Protein AF-A0A814UN63-F1 (afdb_monomer_lite)

Organism: Adineta ricciae (NCBI:txid249248)

Secondary structure (DSSP, 8-state):
-GGGSGGGTTT--TTSSPPPSS---GGG--TTS-HHHHHHHHHHHHHHHHHHHHHHTS----

Foldseek 3Di:
DVLVDPVNVVPRDPVVVDDPPDDDDPVNPCPPDDPVVVVVVVVVVVVVVVVVVVVVPDPDDD

Sequence (62 aa):
EALAHPYLKQYYEPNDEPIAAHPFTVEMEMDDFPIAKLKQLIWNETKLIKEHILLQQMPIKM

Structure (mmCIF, N/CA/C/O backbone):
data_AF-A0A814UN63-F1
#
_entry.id   AF-A0A814UN63-F1
#
loop_
_atom_site.group_PDB
_atom_site.id
_atom_site.type_symbol
_atom_site.label_atom_id
_atom_site.label_alt_id
_atom_site.label_comp_id
_atom_site.label_asym_id
_atom_site.label_entity_id
_atom_site.label_seq_id
_atom_site.pdbx_PDB_ins_code
_atom_site.Cartn_x
_atom_site.Cartn_y
_atom_site.Cartn_z
_atom_site.occupancy
_atom_site.B_iso_or_equiv
_atom_site.auth_seq_id
_atom_site.auth_comp_id
_atom_site.auth_asym_id
_atom_site.auth_atom_id
_atom_site.pdbx_PDB_model_num
ATOM 1 N N . GLU A 1 1 ? -11.614 -11.726 10.952 1.00 84.06 1 GLU A N 1
ATOM 2 C CA . GLU A 1 1 ? -11.911 -12.505 12.180 1.00 84.06 1 GLU A CA 1
ATOM 3 C C . GLU A 1 1 ? -11.191 -11.970 13.416 1.00 84.06 1 GLU A C 1
ATOM 5 O O . GLU A 1 1 ? -11.861 -11.705 14.402 1.00 84.06 1 GLU A O 1
ATOM 10 N N . ALA A 1 2 ? -9.873 -11.734 13.375 1.00 95.31 2 ALA A N 1
ATOM 11 C CA . ALA A 1 2 ? -9.121 -11.224 14.533 1.00 95.31 2 ALA A CA 1
ATOM 12 C C . ALA A 1 2 ? -9.632 -9.881 15.100 1.00 95.31 2 ALA A C 1
ATOM 14 O O . ALA A 1 2 ? -9.636 -9.704 16.315 1.00 95.31 2 ALA A O 1
ATOM 15 N N . LEU A 1 3 ? -10.106 -8.962 14.249 1.00 94.31 3 LEU A N 1
ATOM 16 C CA . LEU A 1 3 ? -10.650 -7.667 14.688 1.00 94.31 3 LEU A CA 1
ATOM 17 C C . LEU A 1 3 ? -11.913 -7.811 15.561 1.00 94.31 3 LEU A C 1
ATOM 19 O O . LEU A 1 3 ? -12.113 -7.025 16.477 1.00 94.31 3 LEU A O 1
ATOM 23 N N . ALA A 1 4 ? -12.688 -8.888 15.387 1.00 95.31 4 ALA A N 1
ATOM 24 C CA . ALA A 1 4 ? -13.876 -9.186 16.193 1.00 95.31 4 ALA A CA 1
ATOM 25 C C . ALA A 1 4 ? -13.564 -9.913 17.523 1.00 95.31 4 ALA A C 1
ATOM 27 O O . ALA A 1 4 ? -14.472 -10.362 18.225 1.00 95.31 4 ALA A O 1
ATOM 28 N N . HIS A 1 5 ? -12.285 -10.094 17.873 1.00 97.38 5 HIS A N 1
ATOM 29 C CA . HIS A 1 5 ? -11.884 -10.845 19.062 1.00 97.38 5 HIS A CA 1
ATOM 30 C C . HIS A 1 5 ? -12.252 -10.103 20.369 1.00 97.38 5 HIS A C 1
ATOM 32 O O . HIS A 1 5 ? -12.068 -8.886 20.446 1.00 97.38 5 HIS A O 1
ATOM 38 N N . PRO A 1 6 ? -12.669 -10.799 21.454 1.00 96.75 6 PRO A N 1
ATOM 39 C CA . PRO A 1 6 ? -13.104 -10.163 22.707 1.00 96.75 6 PRO A CA 1
ATOM 40 C C . PRO A 1 6 ? -12.108 -9.179 23.333 1.00 96.75 6 PRO A C 1
ATOM 42 O O . PRO A 1 6 ? -12.517 -8.216 23.976 1.00 96.75 6 PRO A O 1
ATOM 45 N N . TYR A 1 7 ? -10.808 -9.398 23.124 1.00 97.19 7 TYR A N 1
ATOM 46 C CA . TYR A 1 7 ? -9.750 -8.490 23.579 1.00 97.19 7 TYR A CA 1
ATOM 47 C C . TYR A 1 7 ? -9.876 -7.072 22.985 1.00 97.19 7 TYR A C 1
ATOM 49 O O . TYR A 1 7 ? -9.590 -6.094 23.669 1.00 97.19 7 TYR A O 1
ATOM 57 N N . LEU A 1 8 ? -10.350 -6.954 21.739 1.00 96.94 8 LEU A N 1
ATOM 58 C CA . LEU A 1 8 ? -10.482 -5.691 21.002 1.00 96.94 8 LEU A CA 1
ATOM 59 C C . LEU A 1 8 ? -11.902 -5.107 21.045 1.00 96.94 8 LEU A C 1
ATOM 61 O O . LEU A 1 8 ? -12.168 -4.105 20.392 1.00 96.94 8 LEU A O 1
ATOM 65 N N . LYS A 1 9 ? -12.811 -5.678 21.848 1.00 95.94 9 LYS A N 1
ATOM 66 C CA . LYS A 1 9 ? -14.242 -5.321 21.867 1.00 95.94 9 LYS A CA 1
ATOM 67 C C . LYS A 1 9 ? -14.525 -3.819 22.013 1.00 95.94 9 LYS A C 1
ATOM 69 O O . LYS A 1 9 ? -15.521 -3.344 21.491 1.00 95.94 9 LYS A O 1
ATOM 74 N N . GLN A 1 10 ? -13.684 -3.086 22.739 1.00 96.44 10 GLN A N 1
ATOM 75 C CA . GLN A 1 10 ? -13.858 -1.643 22.947 1.00 96.44 10 GLN A CA 1
ATOM 76 C C . GLN A 1 10 ? -13.541 -0.787 21.703 1.00 96.44 10 GLN A C 1
ATOM 78 O O . GLN A 1 10 ? -13.896 0.386 21.690 1.00 96.44 10 GLN A O 1
ATOM 83 N N . TYR A 1 11 ? -12.865 -1.357 20.699 1.00 95.56 11 TYR A N 1
ATOM 84 C CA . TYR A 1 11 ? -12.434 -0.677 19.471 1.00 95.56 11 TYR A CA 1
ATOM 85 C C . TYR A 1 11 ? -13.083 -1.240 18.203 1.00 95.56 11 TYR A C 1
ATOM 87 O O . TYR A 1 11 ? -13.011 -0.593 17.168 1.00 95.56 11 TYR A O 1
ATOM 95 N N . TYR A 1 12 ? -13.674 -2.438 18.271 1.00 95.62 12 TYR A N 1
ATOM 96 C CA . TYR A 1 12 ? -14.248 -3.106 17.105 1.00 95.62 12 TYR A CA 1
ATOM 97 C C . TYR A 1 12 ? -15.469 -2.348 16.570 1.00 95.62 12 TYR A C 1
ATOM 99 O O . TYR A 1 12 ? -16.515 -2.333 17.223 1.00 95.62 12 TYR A O 1
ATOM 107 N N . GLU A 1 13 ? -15.337 -1.773 15.373 1.00 96.19 13 GLU A N 1
ATOM 108 C CA . GLU A 1 13 ? -16.411 -1.081 14.656 1.00 96.19 13 GLU A CA 1
ATOM 109 C C . GLU A 1 13 ? -16.385 -1.480 13.168 1.00 96.19 13 GLU A C 1
ATOM 111 O O . GLU A 1 13 ? -15.629 -0.907 12.384 1.00 96.19 13 GLU A O 1
ATOM 116 N N . PRO A 1 14 ? -17.220 -2.447 12.737 1.00 94.19 14 PRO A N 1
ATOM 117 C CA . PRO A 1 14 ? -17.179 -2.987 11.375 1.00 94.19 14 PRO A CA 1
ATOM 118 C C . PRO A 1 14 ? -17.360 -1.940 10.273 1.00 94.19 14 PRO A C 1
ATOM 120 O O . PRO A 1 14 ? -16.867 -2.122 9.164 1.00 94.19 14 PRO A O 1
ATOM 123 N N . ASN A 1 15 ? -18.102 -0.866 10.557 1.00 94.38 15 ASN A N 1
ATOM 124 C CA . ASN A 1 15 ? -18.380 0.176 9.570 1.00 94.38 15 ASN A CA 1
ATOM 125 C C . ASN A 1 15 ? -17.216 1.165 9.405 1.00 94.38 15 ASN A C 1
ATOM 127 O O . ASN A 1 15 ? -17.154 1.844 8.382 1.00 94.38 15 ASN A O 1
ATOM 131 N N . ASP A 1 16 ? -16.307 1.231 10.383 1.00 95.19 16 ASP A N 1
ATOM 132 C CA . ASP A 1 16 ? -15.081 2.044 10.354 1.00 95.19 16 ASP A CA 1
ATOM 133 C C . ASP A 1 16 ? -13.836 1.197 10.010 1.00 95.19 16 ASP A C 1
ATOM 135 O O . ASP A 1 16 ? -12.704 1.673 10.016 1.00 95.19 16 ASP A O 1
ATOM 139 N N . GLU A 1 17 ? -14.046 -0.074 9.653 1.00 93.88 17 GLU A N 1
ATOM 140 C CA . GLU A 1 17 ? -13.020 -1.025 9.219 1.00 93.88 17 GLU A CA 1
ATOM 141 C C . GLU A 1 17 ? -13.218 -1.387 7.729 1.00 93.88 17 GLU A C 1
ATOM 143 O O . GLU A 1 17 ? -13.630 -2.505 7.399 1.00 93.88 17 GLU A O 1
ATOM 148 N N . PRO A 1 18 ? -12.970 -0.455 6.784 1.00 94.94 18 PRO A N 1
ATOM 149 C CA . PRO A 1 18 ? -13.247 -0.684 5.372 1.00 94.94 18 PRO A CA 1
ATOM 150 C C . PRO A 1 18 ? -12.299 -1.712 4.749 1.00 94.94 18 PRO A C 1
ATOM 152 O O . PRO A 1 18 ? -11.123 -1.829 5.097 1.00 94.94 18 PRO A O 1
ATOM 155 N N . ILE A 1 19 ? -12.806 -2.405 3.732 1.00 93.88 19 ILE A N 1
ATOM 156 C CA . ILE A 1 19 ? -12.009 -3.261 2.852 1.00 93.88 19 ILE A CA 1
ATOM 157 C C . ILE A 1 19 ? -11.678 -2.466 1.588 1.00 93.88 19 ILE A C 1
ATOM 159 O O . ILE A 1 19 ? -12.523 -1.737 1.063 1.00 93.88 19 ILE A O 1
ATOM 163 N N . ALA A 1 20 ? -10.453 -2.609 1.082 1.00 93.38 20 ALA A N 1
ATOM 164 C CA . ALA A 1 20 ? -10.068 -2.003 -0.187 1.00 93.38 20 ALA A CA 1
ATOM 165 C C . ALA A 1 20 ? -11.000 -2.475 -1.318 1.00 93.38 20 ALA A C 1
ATOM 167 O O . ALA A 1 20 ? -11.206 -3.673 -1.503 1.00 93.38 20 ALA A O 1
ATOM 168 N N . ALA A 1 21 ? -11.541 -1.530 -2.095 1.00 94.62 21 ALA A N 1
ATOM 169 C CA . ALA A 1 21 ? -12.464 -1.835 -3.193 1.00 94.62 21 ALA A CA 1
ATOM 170 C C . ALA A 1 21 ? -11.813 -2.675 -4.305 1.00 94.62 21 ALA A C 1
ATOM 172 O O . ALA A 1 21 ? -12.488 -3.452 -4.981 1.00 94.62 21 ALA A O 1
ATOM 173 N N . HIS A 1 22 ? -10.499 -2.525 -4.481 1.00 92.31 22 HIS A N 1
ATOM 174 C CA . HIS A 1 22 ? -9.713 -3.277 -5.446 1.00 92.31 22 HIS A CA 1
ATOM 175 C C . HIS A 1 22 ? -8.514 -3.921 -4.745 1.00 92.31 22 HIS A C 1
ATOM 177 O O . HIS A 1 22 ? -7.821 -3.234 -3.987 1.00 92.31 22 HIS A O 1
ATOM 183 N N . PRO A 1 23 ? -8.262 -5.222 -4.972 1.00 91.3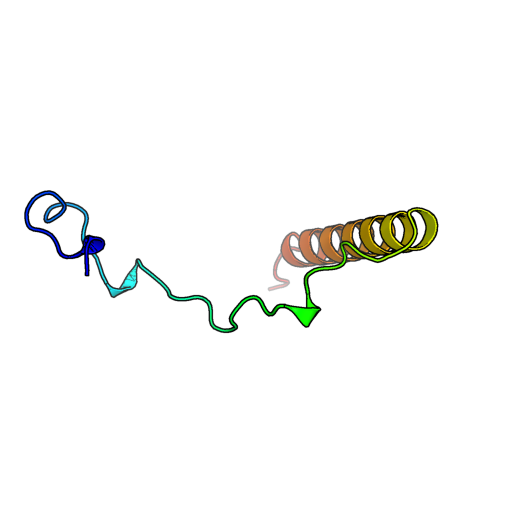1 23 PRO A N 1
ATOM 184 C CA . PRO A 1 23 ? -7.080 -5.880 -4.442 1.00 91.31 23 PRO A CA 1
ATOM 185 C C . PRO A 1 23 ? -5.821 -5.353 -5.134 1.00 91.31 23 PRO A C 1
ATOM 187 O O . PRO A 1 23 ? -5.859 -4.939 -6.294 1.00 91.31 23 PRO A O 1
ATOM 190 N N . PHE A 1 24 ? -4.690 -5.428 -4.436 1.00 89.31 24 PHE A N 1
ATOM 191 C CA . PHE A 1 24 ? -3.392 -5.326 -5.090 1.00 89.31 24 PHE A CA 1
ATOM 192 C C . PHE A 1 24 ? -3.139 -6.615 -5.881 1.00 89.31 24 PHE A C 1
ATOM 194 O O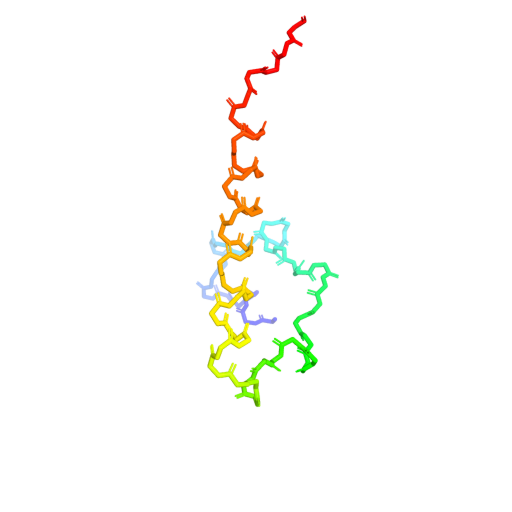 . PHE A 1 24 ? -3.414 -7.710 -5.384 1.00 89.31 24 PHE A O 1
ATOM 201 N N . THR A 1 25 ? -2.668 -6.481 -7.117 1.00 90.81 25 THR A N 1
ATOM 202 C CA . THR A 1 25 ? -2.485 -7.604 -8.048 1.00 90.81 25 THR A CA 1
ATOM 203 C C . THR A 1 25 ? -1.004 -7.825 -8.334 1.00 90.81 25 THR A C 1
ATOM 205 O O . THR A 1 25 ? -0.209 -6.899 -8.197 1.00 90.81 25 THR A O 1
ATOM 208 N N . VAL A 1 26 ? -0.622 -9.041 -8.729 1.00 84.94 26 VAL A N 1
ATOM 209 C CA . VAL A 1 26 ? 0.784 -9.377 -9.027 1.00 84.94 26 VAL A CA 1
ATOM 210 C C . VAL A 1 26 ? 1.300 -8.556 -10.210 1.00 84.94 26 VAL A C 1
ATOM 212 O O . VAL A 1 26 ? 2.458 -8.173 -10.250 1.00 84.94 26 VAL A O 1
ATOM 215 N N . GLU A 1 27 ? 0.429 -8.186 -11.146 1.00 85.81 27 GLU A N 1
ATOM 216 C CA . GLU A 1 27 ? 0.753 -7.316 -12.277 1.00 85.81 27 GLU A CA 1
ATOM 217 C C . GLU A 1 27 ? 1.161 -5.893 -11.850 1.00 85.81 27 GLU A C 1
ATOM 219 O O . GLU A 1 27 ? 1.727 -5.145 -12.649 1.00 85.81 27 GLU A O 1
ATOM 224 N N . MET A 1 28 ? 0.865 -5.506 -10.605 1.00 85.06 28 MET A N 1
ATOM 225 C CA . MET A 1 28 ? 1.308 -4.246 -10.007 1.00 85.06 28 MET A CA 1
ATOM 226 C C . MET A 1 28 ? 2.693 -4.359 -9.354 1.00 85.06 28 MET A C 1
ATOM 228 O O . MET A 1 28 ? 3.261 -3.331 -8.985 1.00 85.06 28 MET A O 1
ATOM 232 N N . GLU A 1 29 ? 3.258 -5.563 -9.225 1.00 87.75 29 GLU A N 1
ATOM 233 C CA . GLU A 1 29 ? 4.652 -5.765 -8.830 1.00 87.75 29 GLU A CA 1
ATOM 234 C C . GLU A 1 29 ? 5.544 -5.436 -10.036 1.00 87.75 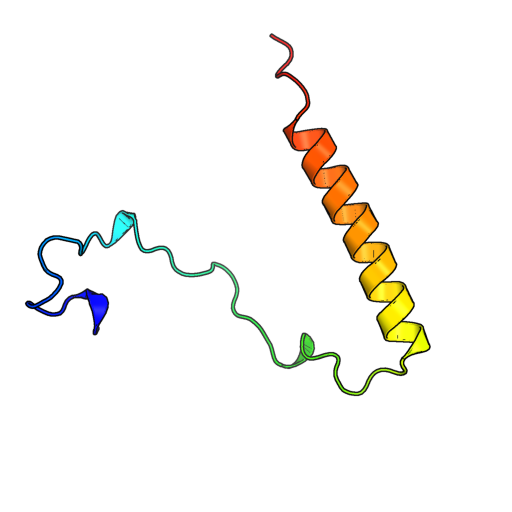29 GLU A C 1
ATOM 236 O O . GLU A 1 29 ? 5.496 -6.080 -11.082 1.00 87.75 29 GLU A O 1
ATOM 241 N N . MET A 1 30 ? 6.333 -4.366 -9.926 1.00 86.88 30 MET A N 1
ATOM 242 C CA . MET A 1 30 ? 7.136 -3.830 -11.038 1.00 86.88 30 MET A CA 1
ATOM 243 C C . MET A 1 30 ? 8.621 -4.190 -10.899 1.00 86.88 30 MET A C 1
ATOM 245 O O . MET A 1 30 ? 9.483 -3.493 -11.436 1.00 86.88 30 MET A O 1
ATOM 249 N N . ASP A 1 31 ? 8.920 -5.254 -10.159 1.00 85.12 31 ASP A N 1
ATOM 250 C CA . ASP A 1 31 ? 10.267 -5.583 -9.680 1.00 85.12 31 ASP A CA 1
ATOM 251 C C . ASP A 1 31 ? 11.235 -5.953 -10.814 1.00 85.12 31 ASP A C 1
ATOM 253 O O . ASP A 1 31 ? 12.432 -5.673 -10.731 1.00 85.12 31 ASP A O 1
ATOM 257 N N . ASP A 1 32 ? 10.714 -6.482 -11.922 1.00 91.44 32 ASP A N 1
ATOM 258 C CA . ASP A 1 32 ? 11.504 -6.861 -13.099 1.00 91.44 32 ASP A CA 1
ATOM 259 C C . ASP A 1 32 ? 11.838 -5.678 -14.028 1.00 91.44 32 ASP A C 1
ATOM 261 O O . ASP A 1 32 ? 12.537 -5.830 -15.038 1.00 91.44 32 ASP A O 1
ATOM 265 N N . PHE A 1 33 ? 11.326 -4.475 -13.749 1.00 93.31 33 PHE A N 1
ATOM 266 C CA . PHE A 1 33 ? 11.510 -3.345 -14.654 1.00 93.31 33 PHE A CA 1
ATOM 267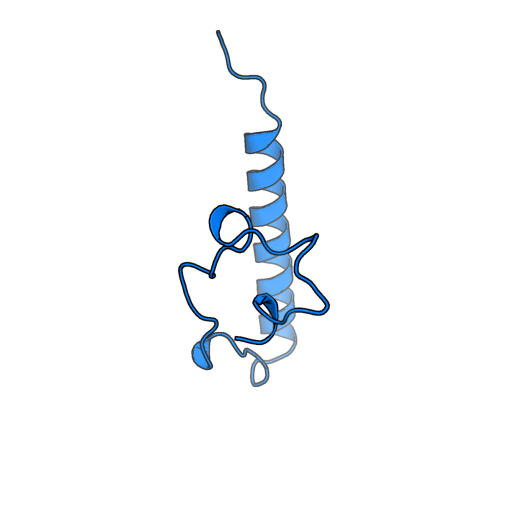 C C . PHE A 1 33 ? 12.919 -2.747 -14.559 1.00 93.31 33 PHE A C 1
ATOM 269 O O . PHE A 1 33 ? 13.471 -2.569 -13.472 1.00 93.31 33 PHE A O 1
ATOM 276 N N . PRO A 1 34 ? 13.503 -2.304 -15.692 1.00 97.06 34 PRO A N 1
ATOM 277 C CA . PRO A 1 34 ? 14.770 -1.590 -15.660 1.00 97.06 34 PRO A CA 1
ATOM 278 C C . PRO A 1 34 ? 14.680 -0.316 -14.814 1.00 97.06 34 PRO A C 1
ATOM 280 O O . PRO A 1 34 ? 13.699 0.428 -14.890 1.00 97.06 34 PRO A O 1
ATOM 283 N N . ILE A 1 35 ? 15.764 0.020 -14.110 1.00 95.81 35 ILE A N 1
ATOM 284 C CA . ILE A 1 35 ? 15.858 1.215 -13.248 1.00 95.81 35 ILE A CA 1
ATOM 285 C C . ILE A 1 35 ? 15.399 2.494 -13.966 1.00 95.81 35 ILE A C 1
ATOM 287 O O . ILE A 1 35 ? 14.729 3.337 -13.373 1.00 95.81 35 ILE A O 1
ATOM 291 N N . ALA A 1 36 ? 15.739 2.659 -15.248 1.00 97.50 36 ALA A N 1
ATOM 292 C CA . ALA A 1 36 ? 15.322 3.826 -16.025 1.00 97.50 36 ALA A CA 1
ATOM 293 C C . ALA A 1 36 ? 13.789 3.931 -16.153 1.00 97.50 36 ALA A C 1
ATOM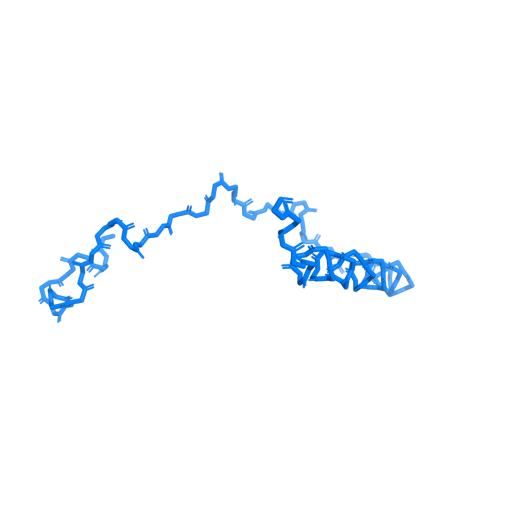 295 O O . ALA A 1 36 ? 13.232 5.023 -16.035 1.00 97.50 36 ALA A O 1
ATOM 296 N N . LYS A 1 37 ? 13.102 2.797 -16.338 1.00 95.69 37 LYS A N 1
ATOM 297 C CA . LYS A 1 37 ? 11.641 2.738 -16.422 1.00 95.69 37 LYS A CA 1
ATOM 298 C C . LYS A 1 37 ? 11.004 3.022 -15.065 1.00 95.69 37 LYS A C 1
ATOM 300 O O . LYS A 1 37 ? 10.079 3.828 -15.004 1.00 95.69 37 LYS A O 1
ATOM 305 N N . LEU A 1 38 ? 11.538 2.437 -13.993 1.00 95.44 38 LEU A N 1
ATOM 306 C CA . LEU A 1 38 ? 11.084 2.698 -12.623 1.00 95.44 38 LEU A CA 1
ATOM 307 C C . LEU A 1 38 ? 11.195 4.184 -12.260 1.00 95.44 38 LEU A C 1
ATOM 309 O O . LEU A 1 38 ? 10.225 4.781 -11.803 1.00 95.44 38 LEU A O 1
ATOM 313 N N . LYS A 1 39 ? 12.333 4.824 -12.564 1.00 96.56 39 LYS A N 1
ATOM 314 C CA . LYS A 1 39 ? 12.523 6.271 -12.358 1.00 96.56 39 LYS A CA 1
ATOM 315 C C . LYS A 1 39 ? 11.458 7.105 -13.069 1.00 96.56 39 LYS A C 1
ATOM 317 O O . LYS A 1 39 ? 10.929 8.047 -12.484 1.00 96.56 39 LYS A O 1
ATOM 322 N N . GLN A 1 40 ? 11.132 6.755 -14.314 1.00 97.50 40 GLN A N 1
ATOM 323 C CA . GLN A 1 40 ? 10.106 7.461 -15.079 1.00 97.50 40 GLN A CA 1
ATOM 324 C C . GLN A 1 40 ? 8.714 7.305 -14.456 1.00 97.50 40 GLN A C 1
ATOM 326 O O . GLN A 1 40 ? 7.963 8.276 -14.399 1.00 97.50 40 GLN A O 1
ATOM 331 N N . LEU A 1 41 ? 8.370 6.102 -13.997 1.00 95.19 41 LEU A N 1
ATOM 332 C CA . LEU A 1 41 ? 7.077 5.819 -13.372 1.00 95.19 41 LEU A CA 1
ATOM 333 C C . LEU A 1 41 ? 6.916 6.574 -12.051 1.00 95.19 41 LEU A C 1
ATOM 335 O O . LEU A 1 41 ? 5.927 7.277 -11.881 1.00 95.19 41 LEU A O 1
ATOM 339 N N . ILE A 1 42 ? 7.929 6.525 -11.181 1.00 95.06 42 ILE A N 1
ATOM 340 C CA . ILE A 1 42 ? 7.950 7.259 -9.906 1.00 95.06 42 ILE A CA 1
ATOM 341 C C . ILE A 1 42 ? 7.786 8.766 -10.142 1.00 95.06 42 ILE A C 1
ATOM 343 O O . ILE A 1 42 ? 7.000 9.433 -9.467 1.00 95.06 42 ILE A O 1
ATOM 347 N N . TRP A 1 43 ? 8.508 9.318 -11.120 1.00 97.69 43 TRP A N 1
ATOM 348 C CA . TRP A 1 43 ? 8.396 10.732 -11.473 1.00 97.69 43 TRP A CA 1
ATOM 349 C C . TRP A 1 43 ? 6.995 11.107 -11.969 1.00 97.69 43 TRP A C 1
ATOM 351 O O . TRP A 1 43 ? 6.464 12.148 -11.581 1.00 97.69 43 TRP A O 1
ATOM 361 N N . ASN A 1 44 ? 6.391 10.266 -12.812 1.00 97.50 44 ASN A N 1
ATOM 362 C CA . ASN A 1 44 ? 5.043 10.495 -13.325 1.00 97.50 44 ASN A CA 1
ATOM 363 C C . ASN A 1 44 ? 4.004 10.454 -12.201 1.00 97.50 44 ASN A C 1
ATOM 365 O O . ASN A 1 44 ? 3.203 11.379 -12.093 1.00 97.50 44 ASN A O 1
ATOM 369 N N . GLU A 1 45 ? 4.070 9.448 -11.330 1.00 95.88 45 GLU A N 1
ATOM 370 C CA . GLU A 1 45 ? 3.159 9.313 -10.191 1.00 95.88 45 GLU A CA 1
ATOM 371 C C . GLU A 1 45 ? 3.275 10.507 -9.235 1.00 95.88 45 GLU A C 1
ATOM 373 O O . GLU A 1 45 ? 2.276 11.079 -8.810 1.00 95.88 45 GLU A O 1
ATOM 378 N N . THR A 1 46 ? 4.499 10.990 -8.989 1.00 97.00 46 THR A N 1
ATOM 379 C CA . THR A 1 46 ? 4.739 12.180 -8.154 1.00 97.00 46 THR A CA 1
ATOM 380 C C . THR A 1 46 ? 4.028 13.423 -8.703 1.00 97.00 46 THR A C 1
ATOM 382 O O . THR A 1 46 ? 3.505 14.234 -7.936 1.00 97.00 46 THR A O 1
ATOM 385 N N . LYS A 1 47 ? 3.988 13.592 -10.033 1.00 97.31 47 LYS A N 1
ATOM 386 C CA . LYS A 1 47 ? 3.251 14.693 -10.671 1.00 97.31 47 LYS A CA 1
ATOM 387 C C . LYS A 1 47 ? 1.744 14.530 -10.513 1.00 97.31 47 LYS A C 1
ATOM 389 O O . LYS A 1 47 ? 1.094 15.486 -10.101 1.00 97.31 47 LYS A O 1
ATOM 394 N N . LEU A 1 48 ? 1.223 13.336 -10.791 1.00 96.31 48 LEU A N 1
ATOM 395 C CA . LEU A 1 48 ? -0.206 13.035 -10.682 1.00 96.31 48 LEU A CA 1
ATOM 396 C C . LEU A 1 48 ? -0.714 13.250 -9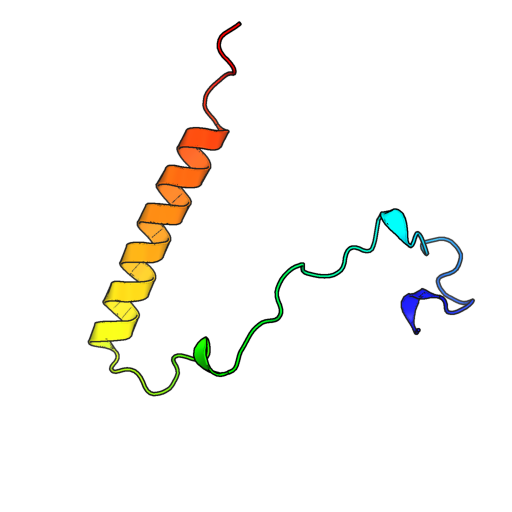.252 1.00 96.31 48 LEU A C 1
ATOM 398 O O . LEU A 1 48 ? -1.713 13.938 -9.052 1.00 96.31 48 LEU A O 1
ATOM 402 N N . ILE A 1 49 ? 0.017 12.754 -8.249 1.00 95.12 49 ILE A N 1
ATOM 403 C CA . ILE A 1 49 ? -0.311 12.959 -6.832 1.00 95.12 49 ILE A CA 1
ATOM 404 C C . ILE A 1 49 ? -0.311 14.450 -6.487 1.00 95.12 49 ILE A C 1
ATOM 406 O O . ILE A 1 49 ? -1.241 14.936 -5.846 1.00 95.12 49 ILE A O 1
ATOM 410 N N . LYS A 1 50 ? 0.703 15.204 -6.929 1.00 93.62 50 LYS A N 1
ATOM 411 C CA . LYS A 1 50 ? 0.764 16.652 -6.693 1.00 93.62 50 LYS A CA 1
ATOM 412 C C . LYS A 1 50 ? -0.446 17.370 -7.293 1.00 93.62 50 LYS A C 1
ATOM 414 O O . LYS A 1 50 ? -1.030 18.220 -6.628 1.00 93.62 50 LYS A O 1
ATOM 419 N N . GLU A 1 51 ? -0.817 17.047 -8.528 1.00 94.69 51 GLU A N 1
ATOM 420 C CA . GLU A 1 51 ? -1.990 17.622 -9.195 1.00 94.69 51 GLU A CA 1
ATOM 421 C C . GLU A 1 51 ? -3.279 17.285 -8.442 1.00 94.69 51 GLU A C 1
ATOM 423 O O . GLU A 1 51 ? -4.072 18.181 -8.156 1.00 94.69 51 GLU A O 1
ATOM 428 N N . HIS A 1 52 ? -3.452 16.023 -8.043 1.00 92.31 52 HIS A N 1
ATOM 429 C CA . HIS A 1 52 ? -4.612 15.577 -7.278 1.00 92.31 52 HIS A CA 1
ATOM 430 C C . HIS A 1 52 ? -4.747 16.324 -5.945 1.00 92.31 52 HIS A C 1
ATOM 432 O O . HIS A 1 52 ? -5.816 16.842 -5.628 1.00 92.31 52 HIS A O 1
ATOM 438 N N . ILE A 1 53 ? -3.649 16.448 -5.196 1.00 90.69 53 ILE A N 1
ATOM 439 C CA . ILE A 1 53 ? -3.613 17.183 -3.928 1.00 90.69 53 ILE A CA 1
ATOM 440 C C . ILE A 1 53 ? -3.978 18.657 -4.139 1.00 90.69 53 ILE A C 1
ATOM 442 O O . ILE A 1 53 ? -4.762 19.208 -3.370 1.00 90.69 53 ILE A O 1
ATOM 446 N N . LEU A 1 54 ? -3.445 19.303 -5.180 1.00 88.38 54 LEU A N 1
ATOM 447 C CA . LEU A 1 54 ? -3.752 20.706 -5.470 1.00 88.38 54 LEU A CA 1
ATOM 448 C C . LEU A 1 54 ? -5.230 20.908 -5.818 1.00 88.38 54 LEU A C 1
ATOM 450 O O . LEU A 1 54 ? -5.828 21.874 -5.354 1.00 88.38 54 LEU A O 1
ATOM 454 N N . LEU A 1 55 ? -5.826 19.989 -6.581 1.00 84.50 55 LEU A N 1
ATOM 455 C CA . LEU A 1 55 ? -7.252 20.024 -6.911 1.00 84.50 55 LEU A CA 1
ATOM 456 C C . LEU A 1 55 ? -8.134 19.848 -5.668 1.00 84.50 55 LEU A C 1
ATOM 458 O O . LEU A 1 55 ? -9.144 20.535 -5.544 1.00 84.50 55 LEU A O 1
ATOM 462 N N . GLN A 1 56 ? -7.739 18.988 -4.725 1.00 77.50 56 GLN A N 1
ATOM 463 C CA . GLN A 1 56 ? -8.471 18.806 -3.467 1.00 77.50 56 GLN A CA 1
ATOM 464 C C . GLN A 1 56 ? -8.293 19.962 -2.468 1.00 77.50 56 GLN A C 1
ATOM 466 O O . GLN A 1 56 ? -9.109 20.117 -1.564 1.00 77.50 56 GLN A O 1
ATOM 471 N N . GLN A 1 57 ? -7.262 20.796 -2.632 1.00 71.50 57 GLN A N 1
ATOM 472 C CA . GLN A 1 57 ? -7.039 22.004 -1.825 1.00 71.50 57 GLN A CA 1
ATOM 473 C C . GLN A 1 57 ? -7.731 23.256 -2.390 1.00 71.50 57 GLN A C 1
ATOM 475 O O . GLN A 1 57 ? -7.673 24.321 -1.770 1.00 71.50 57 GLN A O 1
ATOM 480 N N . MET A 1 58 ? -8.384 23.168 -3.554 1.00 58.38 58 MET A N 1
ATOM 481 C CA . MET A 1 58 ? -9.129 24.298 -4.103 1.00 58.38 58 MET A CA 1
ATOM 482 C C . MET A 1 58 ? -10.405 24.547 -3.282 1.00 58.38 58 MET A C 1
ATOM 484 O O . MET A 1 58 ? -11.175 23.610 -3.061 1.00 58.38 58 MET A O 1
ATOM 488 N N . PRO A 1 59 ? -10.679 25.793 -2.846 1.00 56.03 59 PRO A N 1
ATOM 489 C CA . PRO A 1 59 ? -11.911 26.092 -2.132 1.00 56.03 59 PRO A CA 1
ATOM 490 C C . PRO A 1 59 ? -13.109 25.800 -3.039 1.00 56.03 59 PRO A C 1
ATOM 492 O O . PRO A 1 59 ? -13.130 26.207 -4.204 1.00 56.03 59 PRO A O 1
ATOM 495 N N . ILE A 1 60 ? -14.109 25.108 -2.489 1.00 62.72 60 ILE A N 1
ATOM 496 C CA . ILE A 1 60 ? -15.406 24.904 -3.137 1.00 62.72 60 ILE A CA 1
ATOM 497 C C . ILE A 1 60 ? -15.957 26.300 -3.449 1.00 62.72 60 ILE A C 1
ATOM 499 O O . ILE A 1 60 ? -16.262 27.066 -2.534 1.00 62.72 60 ILE A O 1
ATOM 503 N N . LYS A 1 61 ? -16.023 26.667 -4.735 1.00 54.88 61 LYS A N 1
ATOM 504 C CA . LYS A 1 61 ? -16.739 27.873 -5.161 1.00 54.88 61 LYS A CA 1
ATOM 505 C C . LYS A 1 61 ? -18.200 27.696 -4.742 1.00 54.88 61 LYS A C 1
ATOM 507 O O . LYS A 1 61 ? -18.840 26.760 -5.220 1.00 54.88 61 LYS A O 1
ATOM 512 N N . MET A 1 62 ? -18.661 28.550 -3.824 1.00 42.19 62 MET A N 1
ATOM 513 C CA . MET A 1 62 ? -20.087 28.733 -3.526 1.00 42.19 62 MET A CA 1
ATOM 514 C C . MET A 1 62 ? -20.841 29.191 -4.771 1.00 42.19 62 MET A C 1
ATOM 516 O O . MET A 1 62 ? -20.243 29.955 -5.567 1.00 42.19 62 MET A O 1
#

pLDDT: mean 89.77, std 11.66, range [42.19, 97.69]

Radius of gyration: 19.33 Å; chains: 1; bounding box: 36×41×40 Å